Protein AF-A0A1H5JL36-F1 (afdb_monomer)

Secondary structure (DSSP, 8-state):
------SSGGGGT-SSHHHHHHHHHHHHHHHHHHHHHHHHT--HHHHHHHTTS-HHHHHHHHH-S------PPP---------

Sequence (83 aa):
MSKKRFAYVWDAIEDTPAQAENMKLRSALMMALKDHIARTGLSQSEAAKLLGVTQPRISDLIRGKSSESGRAVGAGRSEPAHC

Organism: NCBI:txid1437360

pLDDT: mean 73.44, std 18.33, range [36.72, 93.44]

Nearest PDB structures (foldseek):
  3jca-assembly1_E  TM=5.728E-01  e=2.758E+00  Mouse mammary tumor virus
  8fnp-assembly1_G  TM=5.201E-01  e=4.037E+00  Homo sapiens
  8fnm-assembly1_G  TM=5.200E-01  e=4.301E+00  Homo sapiens
  8fnd-assembly1_G  TM=5.185E-01  e=6.706E+00  Homo sapiens
  7usf-assembly1_A  TM=5.183E-01  e=6.706E+00  Mouse mammary tumor virus

Foldseek 3Di:
DDDDDDPDPLVVPDPDPVVSVVVVVVVVVLVVLLVVCVVVVPDLCRSCVVVVHDSVVSVCSNVDDDPDDDDDDDDDDDDPDDD

InterPro domains:
  IPR001387 Cro/C1-type, helix-turn-helix domain [PS50943] (33-67)
  IPR001387 Cro/C1-type, helix-turn-helix domain [cd00093] (32-67)
  IPR010982 Lambda repressor-like, DNA-binding domain superfamily [G3DSA:1.10.260.40] (13-69)
  IPR010982 Lambda repressor-like, DNA-binding domain superfamily [SSF47413] (19-66)
  IPR039554 HigA2-like, helix-turn-helix domain [PF13744] (14-67)

Solvent-accessible surface area (backbone atoms only — not comparable to full-atom values): 5410 Å² total; per-residue (Å²): 135,86,84,84,84,64,98,43,78,41,69,73,71,42,95,41,72,70,56,19,50,53,50,50,53,52,50,52,51,54,51,53,51,47,51,49,39,60,75,69,67,51,50,54,62,55,47,11,62,76,70,75,48,57,42,68,60,41,48,49,57,69,68,53,93,66,98,70,92,75,78,90,79,87,78,89,76,83,77,81,88,74,134

Radius of gyration: 18.74 Å; Cα contacts (8 Å, |Δi|>4): 35; chains: 1; bounding box: 38×25×73 Å

Mean predicted aligned error: 12.43 Å

Structure (mmCIF, N/CA/C/O backbone):
data_AF-A0A1H5JL36-F1
#
_entry.id   AF-A0A1H5JL36-F1
#
loop_
_atom_site.group_PDB
_atom_site.id
_atom_site.type_symbol
_atom_site.label_atom_id
_atom_site.label_alt_id
_atom_site.label_comp_id
_atom_site.label_asym_id
_atom_site.label_entity_id
_atom_site.label_seq_id
_atom_site.pdbx_PDB_ins_code
_atom_site.Cartn_x
_atom_site.Cartn_y
_atom_site.Cartn_z
_atom_site.occupancy
_atom_site.B_iso_or_equiv
_atom_site.auth_seq_id
_atom_site.auth_comp_id
_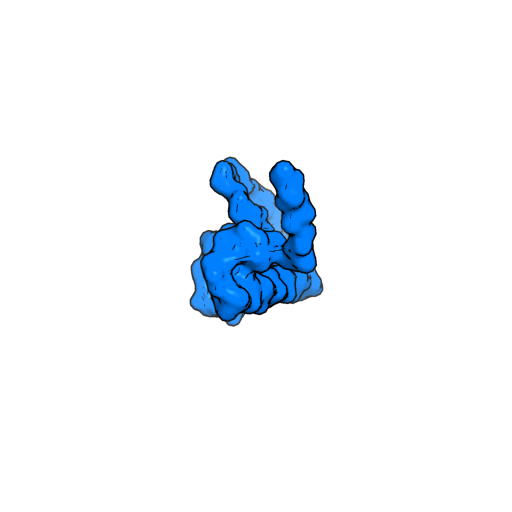atom_site.auth_asym_id
_atom_site.auth_atom_id
_atom_site.pdbx_PDB_model_num
ATOM 1 N N . MET A 1 1 ? 2.776 4.211 -39.099 1.00 36.91 1 MET A N 1
ATOM 2 C CA . MET A 1 1 ? 2.900 4.192 -37.623 1.00 36.91 1 MET A CA 1
ATOM 3 C C . MET A 1 1 ? 2.386 2.856 -37.098 1.00 36.91 1 MET A C 1
ATOM 5 O O . MET A 1 1 ? 1.184 2.627 -37.143 1.00 36.91 1 MET A O 1
ATOM 9 N N . SER A 1 2 ? 3.272 1.942 -36.689 1.00 55.03 2 SER A N 1
ATOM 10 C CA . SER A 1 2 ? 2.867 0.624 -36.170 1.00 55.03 2 SER A CA 1
ATOM 11 C C . SER A 1 2 ? 2.445 0.743 -34.702 1.00 55.03 2 SER A C 1
ATOM 13 O O . SER A 1 2 ? 3.191 1.285 -33.888 1.00 55.03 2 SER A O 1
ATOM 15 N N . LYS A 1 3 ? 1.238 0.274 -34.363 1.00 63.50 3 LYS A N 1
ATOM 16 C CA . LYS A 1 3 ? 0.721 0.272 -32.987 1.00 63.50 3 LYS A CA 1
ATOM 17 C C . LYS A 1 3 ? 1.359 -0.894 -32.226 1.00 63.50 3 LYS A C 1
ATOM 19 O O . LYS A 1 3 ? 0.970 -2.04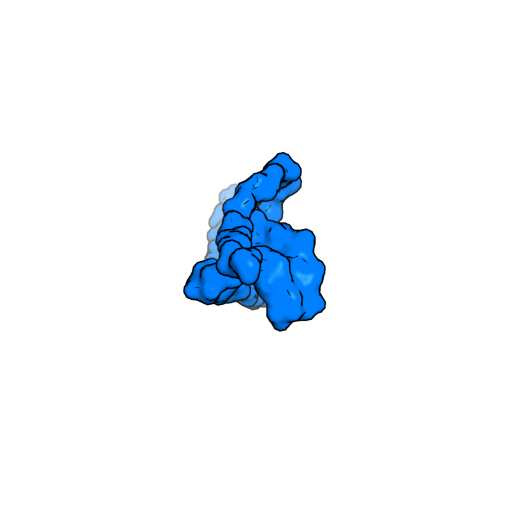1 -32.427 1.00 63.50 3 LYS A O 1
ATOM 24 N N . LYS A 1 4 ? 2.330 -0.610 -31.353 1.00 71.38 4 LYS A N 1
ATOM 25 C CA . LYS A 1 4 ? 2.866 -1.605 -30.410 1.00 71.38 4 LYS A CA 1
ATOM 26 C C . LYS A 1 4 ? 1.827 -1.874 -29.318 1.00 71.38 4 LYS A C 1
ATOM 28 O O . LYS A 1 4 ? 1.336 -0.942 -28.686 1.00 71.38 4 LYS A O 1
ATOM 33 N N . ARG A 1 5 ? 1.471 -3.147 -29.125 1.00 72.06 5 ARG A N 1
ATOM 34 C CA . ARG A 1 5 ? 0.625 -3.612 -28.017 1.00 72.06 5 ARG A CA 1
ATOM 35 C C . ARG A 1 5 ? 1.535 -4.171 -26.933 1.00 72.06 5 ARG A C 1
ATOM 37 O O . ARG A 1 5 ? 2.347 -5.044 -27.220 1.00 72.06 5 ARG A O 1
ATOM 44 N N . PHE A 1 6 ? 1.378 -3.676 -25.715 1.00 68.44 6 PHE A N 1
ATOM 45 C CA . PHE A 1 6 ? 2.119 -4.139 -24.547 1.00 68.44 6 PHE A CA 1
ATOM 46 C C . PHE A 1 6 ? 1.203 -4.982 -23.659 1.00 68.44 6 PHE A C 1
ATOM 48 O O . PHE A 1 6 ? 0.004 -4.710 -23.577 1.00 68.44 6 PHE A O 1
ATOM 55 N N . ALA A 1 7 ? 1.755 -6.016 -23.019 1.00 70.44 7 ALA A N 1
ATOM 56 C CA . ALA A 1 7 ? 1.001 -6.889 -22.116 1.00 70.44 7 ALA A CA 1
ATOM 57 C C . ALA A 1 7 ? 0.646 -6.185 -20.796 1.00 70.44 7 ALA A C 1
ATOM 59 O O . ALA A 1 7 ? -0.379 -6.486 -20.189 1.00 70.44 7 ALA A O 1
ATOM 60 N N . TYR A 1 8 ? 1.462 -5.211 -20.382 1.00 65.12 8 TYR A N 1
ATOM 61 C CA . TYR A 1 8 ? 1.250 -4.423 -19.176 1.00 65.12 8 TYR A CA 1
ATOM 62 C C . TYR A 1 8 ? 1.475 -2.937 -19.446 1.00 65.12 8 TYR A C 1
ATOM 64 O O . TYR A 1 8 ? 2.351 -2.561 -20.221 1.00 65.12 8 TYR A O 1
ATOM 72 N N . VAL A 1 9 ? 0.713 -2.090 -18.750 1.00 71.81 9 VAL A N 1
ATOM 73 C CA . VAL A 1 9 ? 0.787 -0.622 -18.876 1.00 71.81 9 VAL A CA 1
ATOM 74 C C . VAL A 1 9 ? 2.208 -0.103 -18.627 1.00 71.81 9 VAL A C 1
ATOM 76 O O . VAL A 1 9 ? 2.661 0.795 -19.324 1.00 71.81 9 VAL A O 1
ATOM 79 N N . TRP A 1 10 ? 2.937 -0.708 -17.689 1.00 72.38 10 TRP A N 1
ATOM 80 C CA . TRP A 1 10 ? 4.294 -0.288 -17.330 1.00 72.38 10 TRP A CA 1
ATOM 81 C C . TRP A 1 10 ? 5.352 -0.656 -18.375 1.00 72.38 10 TRP A C 1
ATOM 83 O O . TRP A 1 10 ? 6.328 0.068 -18.505 1.00 72.38 10 TRP A O 1
ATOM 93 N N . ASP A 1 11 ? 5.129 -1.696 -19.186 1.00 59.66 11 ASP A N 1
ATOM 94 C CA . ASP A 1 11 ? 6.050 -2.061 -20.278 1.00 59.66 11 ASP A CA 1
ATOM 95 C C . ASP A 1 11 ? 6.037 -1.022 -21.414 1.00 59.66 11 ASP A C 1
ATOM 97 O O . ASP A 1 11 ? 6.913 -1.025 -22.274 1.00 59.66 11 ASP A O 1
ATOM 101 N N . ALA A 1 12 ? 5.019 -0.156 -21.434 1.00 69.88 12 ALA A N 1
ATOM 102 C CA . ALA A 1 12 ? 4.873 0.930 -22.396 1.00 69.88 12 ALA A CA 1
ATOM 103 C C . ALA A 1 12 ? 5.420 2.275 -21.886 1.00 69.88 12 ALA A C 1
ATOM 105 O O . ALA A 1 12 ? 5.548 3.201 -22.683 1.00 69.88 12 ALA A O 1
ATOM 106 N N . ILE A 1 13 ? 5.659 2.400 -20.574 1.00 73.12 13 ILE A N 1
ATOM 107 C CA . ILE A 1 13 ? 5.980 3.671 -19.904 1.00 73.12 13 ILE A CA 1
ATOM 108 C C . ILE A 1 13 ? 7.412 3.675 -19.360 1.00 73.12 13 ILE A C 1
ATOM 110 O O . ILE A 1 13 ? 8.048 4.721 -19.373 1.00 73.12 13 ILE A O 1
ATOM 114 N N . GLU A 1 14 ? 7.911 2.539 -18.873 1.00 81.69 14 GLU A N 1
ATOM 115 C CA . GLU A 1 14 ? 9.227 2.456 -18.238 1.00 81.69 14 GLU A CA 1
ATOM 116 C C . GLU A 1 14 ? 10.339 2.170 -19.255 1.00 81.69 14 GLU A C 1
ATOM 118 O O . GLU A 1 14 ? 10.175 1.362 -20.172 1.00 81.69 14 GLU A O 1
ATOM 123 N N . ASP A 1 15 ? 11.502 2.787 -19.041 1.00 76.00 15 ASP A N 1
ATOM 124 C CA . ASP A 1 15 ? 12.654 2.687 -19.946 1.00 76.00 15 ASP A CA 1
ATOM 125 C C . ASP A 1 15 ? 13.343 1.317 -19.885 1.00 76.00 15 ASP A C 1
ATOM 127 O O . ASP A 1 15 ? 14.028 0.909 -20.827 1.00 76.00 15 ASP A O 1
ATOM 131 N N . THR A 1 16 ? 13.167 0.585 -18.777 1.00 84.56 16 THR A N 1
ATOM 132 C CA . THR A 1 16 ? 13.771 -0.735 -18.581 1.00 84.56 16 THR A CA 1
ATOM 133 C C . THR A 1 16 ? 12.754 -1.790 -18.131 1.00 84.56 16 THR A C 1
ATOM 135 O O . THR A 1 16 ? 11.869 -1.507 -17.315 1.00 84.56 16 THR A O 1
ATOM 138 N N . PRO A 1 17 ? 12.914 -3.056 -18.569 1.00 80.38 17 PRO A N 1
ATOM 139 C CA . PRO A 1 17 ? 12.076 -4.164 -18.104 1.00 80.38 17 PRO A CA 1
ATOM 140 C C . PRO A 1 17 ? 12.092 -4.333 -16.577 1.00 80.38 17 PRO A C 1
ATOM 142 O O . PRO A 1 17 ? 11.058 -4.600 -15.971 1.00 80.38 17 PRO A O 1
ATOM 145 N N . ALA A 1 18 ? 13.244 -4.107 -15.938 1.00 81.38 18 ALA A N 1
ATOM 146 C CA . ALA A 1 18 ? 13.388 -4.209 -14.486 1.00 81.38 18 ALA A CA 1
ATOM 147 C C . ALA A 1 18 ? 12.575 -3.140 -13.730 1.00 81.38 18 ALA A C 1
ATOM 149 O O . ALA A 1 18 ? 12.028 -3.413 -12.659 1.00 81.38 18 ALA A O 1
ATOM 150 N N . GLN A 1 19 ? 12.466 -1.921 -14.267 1.00 78.56 19 GLN A N 1
ATOM 151 C CA . GLN A 1 19 ? 11.582 -0.895 -13.705 1.00 78.56 19 GLN A CA 1
ATOM 152 C C . GLN A 1 19 ? 10.114 -1.283 -13.884 1.00 78.56 19 GLN A C 1
ATOM 154 O O . GLN A 1 19 ? 9.353 -1.231 -12.916 1.00 78.56 19 GLN A O 1
ATOM 159 N N . ALA A 1 20 ? 9.735 -1.766 -15.071 1.00 79.81 20 ALA A N 1
ATOM 160 C CA . ALA A 1 20 ? 8.375 -2.225 -15.332 1.00 79.81 20 ALA A CA 1
ATOM 161 C C . ALA A 1 20 ? 7.953 -3.360 -14.381 1.00 79.81 20 ALA A C 1
ATOM 163 O O . ALA A 1 20 ? 6.860 -3.318 -13.816 1.00 79.81 20 ALA A O 1
ATOM 164 N N . GLU A 1 21 ? 8.819 -4.346 -14.136 1.00 81.06 21 GLU A N 1
ATOM 165 C CA . GLU A 1 21 ? 8.568 -5.430 -13.178 1.00 81.06 21 GLU A CA 1
ATOM 166 C C . GLU A 1 21 ? 8.456 -4.938 -11.734 1.00 81.06 21 GLU A C 1
ATOM 168 O O . GLU A 1 21 ? 7.519 -5.316 -11.026 1.00 81.06 21 GLU A O 1
ATOM 173 N N . ASN A 1 22 ? 9.342 -4.037 -11.305 1.00 82.25 22 ASN A N 1
ATOM 174 C CA . ASN A 1 22 ? 9.243 -3.418 -9.984 1.00 82.25 22 ASN A CA 1
ATOM 175 C C . ASN A 1 22 ? 7.913 -2.671 -9.806 1.00 82.25 22 ASN A C 1
ATOM 177 O O . ASN A 1 22 ? 7.296 -2.747 -8.742 1.00 82.25 22 ASN A O 1
ATOM 181 N N . MET A 1 23 ? 7.436 -1.977 -10.842 1.00 83.44 23 MET A N 1
ATOM 182 C CA . MET A 1 23 ? 6.156 -1.265 -10.807 1.00 83.44 23 MET A CA 1
ATOM 183 C C . MET A 1 23 ? 4.961 -2.220 -10.805 1.00 83.44 23 MET A C 1
ATOM 185 O O . MET A 1 23 ? 4.011 -1.998 -10.049 1.00 83.44 23 MET A O 1
ATOM 189 N N . LYS A 1 24 ? 5.028 -3.332 -11.551 1.00 83.62 24 LYS A N 1
ATOM 190 C CA . LYS A 1 24 ? 4.043 -4.424 -11.460 1.00 83.62 24 LYS A CA 1
ATOM 191 C C . LYS A 1 24 ? 3.975 -4.966 -10.034 1.00 83.62 24 LYS A C 1
ATOM 193 O O . LYS A 1 24 ? 2.894 -4.956 -9.446 1.00 83.62 24 LYS A O 1
ATOM 198 N N . LEU A 1 25 ? 5.112 -5.340 -9.445 1.00 86.44 25 LEU A N 1
ATOM 199 C CA . LEU A 1 25 ? 5.178 -5.902 -8.094 1.00 86.44 25 LEU A CA 1
ATOM 200 C C . LEU A 1 25 ? 4.655 -4.919 -7.039 1.00 86.44 25 LEU A C 1
ATOM 202 O O . LEU A 1 25 ? 3.832 -5.284 -6.200 1.00 86.44 25 LEU A O 1
ATOM 206 N N . ARG A 1 26 ? 5.074 -3.650 -7.116 1.00 84.56 26 ARG A N 1
ATOM 207 C CA . ARG A 1 26 ? 4.580 -2.591 -6.226 1.00 84.56 26 ARG A CA 1
ATOM 208 C C . ARG A 1 26 ? 3.073 -2.406 -6.361 1.00 84.56 26 ARG A C 1
ATOM 210 O O . ARG A 1 26 ? 2.388 -2.322 -5.348 1.00 84.56 26 ARG A O 1
ATOM 217 N N . SER A 1 27 ? 2.539 -2.373 -7.583 1.00 83.25 27 SER A N 1
ATOM 218 C CA . SER A 1 27 ? 1.094 -2.232 -7.788 1.00 83.25 27 SER A CA 1
ATOM 219 C C . SER A 1 27 ? 0.305 -3.424 -7.234 1.00 83.25 27 SER A C 1
ATOM 221 O O . SER A 1 27 ? -0.685 -3.211 -6.536 1.00 83.25 27 SER A O 1
ATOM 223 N N . ALA A 1 28 ? 0.790 -4.652 -7.441 1.00 87.00 28 ALA A N 1
ATOM 224 C CA . ALA A 1 28 ? 0.183 -5.865 -6.901 1.00 87.00 28 ALA A CA 1
ATOM 225 C C . ALA A 1 28 ? 0.174 -5.867 -5.364 1.00 87.00 28 ALA A C 1
ATOM 227 O O . ALA A 1 28 ? -0.855 -6.153 -4.753 1.00 87.00 28 ALA A O 1
ATOM 228 N N . LEU A 1 29 ? 1.283 -5.466 -4.734 1.00 87.88 29 LEU A N 1
ATOM 229 C CA . LEU A 1 29 ? 1.368 -5.325 -3.280 1.00 87.88 29 LEU A CA 1
ATOM 230 C C . LEU A 1 29 ? 0.366 -4.292 -2.746 1.00 87.88 29 LEU A C 1
ATOM 232 O O . LEU A 1 29 ? -0.326 -4.546 -1.762 1.00 87.88 29 LEU A O 1
ATOM 236 N N . MET A 1 30 ? 0.261 -3.133 -3.399 1.00 85.69 30 MET A N 1
ATOM 237 C CA . MET A 1 30 ? -0.689 -2.093 -2.995 1.00 85.69 30 MET A CA 1
ATOM 238 C C . MET A 1 30 ? -2.143 -2.554 -3.135 1.00 85.69 30 MET A C 1
ATOM 240 O O . MET A 1 30 ? -2.955 -2.244 -2.267 1.00 85.69 30 MET A O 1
ATOM 244 N N . MET A 1 31 ? -2.477 -3.318 -4.179 1.00 86.81 31 MET A N 1
ATOM 245 C CA . MET A 1 31 ? -3.807 -3.920 -4.332 1.00 86.81 31 MET A CA 1
ATOM 246 C C . MET A 1 31 ? -4.093 -4.938 -3.224 1.00 86.81 31 MET A C 1
ATOM 248 O O . MET A 1 31 ? -5.108 -4.826 -2.542 1.00 86.81 31 MET A O 1
ATOM 252 N N . ALA A 1 32 ? -3.165 -5.865 -2.973 1.00 89.88 32 ALA A N 1
ATOM 253 C CA . ALA A 1 32 ? -3.313 -6.868 -1.920 1.00 89.88 32 ALA A CA 1
ATOM 254 C C . ALA A 1 32 ? -3.513 -6.230 -0.534 1.00 89.88 32 ALA A C 1
ATOM 256 O O . ALA A 1 32 ? -4.328 -6.705 0.261 1.00 89.88 32 ALA A O 1
ATOM 257 N N . LEU A 1 33 ? -2.811 -5.126 -0.261 1.00 87.50 33 LEU A N 1
ATOM 258 C CA . LEU A 1 33 ? -2.931 -4.384 0.988 1.00 87.50 33 LEU A CA 1
ATOM 259 C C . LEU A 1 33 ? -4.299 -3.706 1.137 1.00 87.50 33 LEU A C 1
A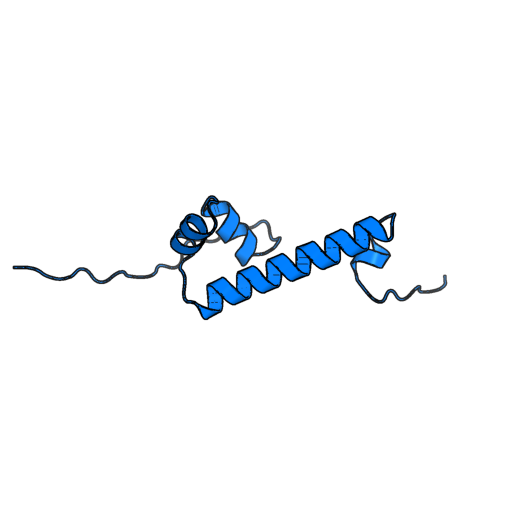TOM 261 O O . LEU A 1 33 ? -4.919 -3.817 2.195 1.00 87.50 33 LEU A O 1
ATOM 265 N N . LYS A 1 34 ? -4.798 -3.048 0.082 1.00 87.00 34 LYS A N 1
ATOM 266 C CA . LYS A 1 34 ? -6.154 -2.471 0.073 1.00 87.00 34 LYS A CA 1
ATOM 267 C C . LYS A 1 34 ? -7.209 -3.535 0.337 1.00 87.00 34 LYS A C 1
ATOM 269 O O . LYS A 1 34 ? -8.072 -3.342 1.190 1.00 87.00 34 LYS A O 1
ATOM 274 N N . ASP A 1 35 ? -7.108 -4.660 -0.361 1.00 88.88 35 ASP A N 1
ATOM 275 C CA . ASP A 1 35 ? -8.067 -5.747 -0.229 1.00 88.88 35 ASP A CA 1
ATOM 276 C C . ASP A 1 35 ? -8.037 -6.356 1.175 1.00 88.88 35 ASP A C 1
ATOM 278 O O . ASP A 1 35 ? -9.077 -6.707 1.727 1.00 88.88 35 ASP A O 1
ATOM 282 N N . HIS A 1 36 ? -6.851 -6.488 1.776 1.00 89.69 36 HIS A N 1
ATOM 283 C CA . HIS A 1 36 ? -6.719 -6.970 3.146 1.00 89.69 36 HIS A CA 1
ATOM 284 C C . HIS A 1 36 ? -7.392 -6.025 4.150 1.00 89.69 36 HIS A C 1
ATOM 286 O O . HIS A 1 36 ? -8.177 -6.490 4.975 1.00 89.69 36 HIS A O 1
ATOM 292 N N . ILE A 1 37 ? -7.150 -4.713 4.047 1.00 86.75 37 ILE A N 1
ATOM 293 C CA . ILE A 1 37 ? -7.794 -3.693 4.893 1.00 86.75 37 ILE A CA 1
ATOM 294 C C . ILE A 1 37 ? -9.322 -3.741 4.736 1.00 86.75 37 ILE A C 1
ATOM 296 O O . ILE A 1 37 ? -10.044 -3.737 5.731 1.00 86.75 37 ILE A O 1
ATOM 300 N N . ALA A 1 38 ? -9.820 -3.855 3.501 1.00 86.75 38 ALA A N 1
ATOM 301 C CA . ALA A 1 38 ? -11.253 -3.938 3.225 1.00 86.75 38 ALA A CA 1
ATOM 302 C C . ALA A 1 38 ? -11.890 -5.217 3.799 1.00 86.75 38 ALA A C 1
ATOM 304 O O . ALA A 1 38 ? -12.932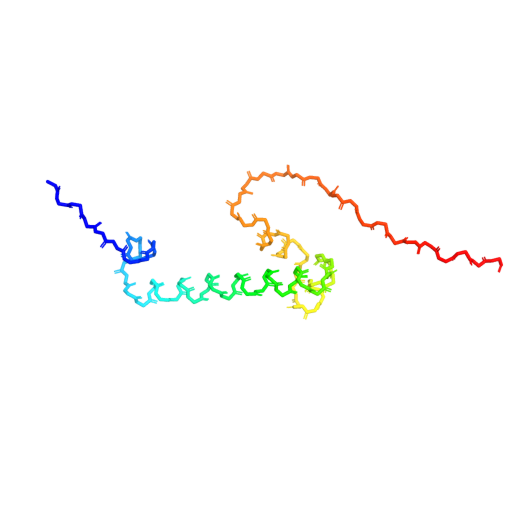 -5.146 4.445 1.00 86.75 38 ALA A O 1
ATOM 305 N N . ARG A 1 39 ? -11.252 -6.382 3.613 1.00 91.56 39 ARG A N 1
ATOM 306 C CA . ARG A 1 39 ? -11.752 -7.678 4.111 1.00 91.56 39 ARG A CA 1
ATOM 307 C C . ARG A 1 39 ? -11.768 -7.777 5.633 1.00 91.56 39 ARG A C 1
ATOM 309 O O . ARG A 1 39 ? -12.622 -8.454 6.188 1.00 91.56 39 ARG A O 1
ATOM 316 N N . THR A 1 40 ? -10.815 -7.134 6.298 1.00 89.44 40 THR A N 1
ATOM 317 C CA . THR A 1 40 ? -10.702 -7.141 7.764 1.00 89.44 40 THR A CA 1
ATOM 318 C C . THR A 1 40 ? -11.589 -6.092 8.435 1.00 89.44 40 THR A C 1
ATOM 320 O O . THR A 1 40 ? -11.697 -6.091 9.657 1.00 89.44 40 THR A O 1
ATOM 323 N N . GLY A 1 41 ? -12.230 -5.207 7.660 1.00 88.62 41 GLY A N 1
ATOM 324 C CA . GLY A 1 41 ? -13.064 -4.130 8.195 1.00 88.62 41 GLY A CA 1
ATOM 325 C C . GLY A 1 41 ? -12.274 -3.077 8.975 1.00 88.62 41 GLY A C 1
ATOM 326 O O . GLY A 1 41 ? -12.860 -2.335 9.760 1.00 88.62 41 GLY A O 1
ATOM 327 N N . LEU A 1 42 ? -10.951 -3.010 8.783 1.00 90.06 42 LEU A N 1
ATOM 328 C CA . LEU A 1 42 ? -10.101 -2.064 9.496 1.00 90.06 42 LEU A CA 1
ATOM 329 C C . LEU A 1 42 ? -10.410 -0.637 9.044 1.00 90.06 42 LEU A C 1
ATOM 331 O O . LEU A 1 42 ? -10.390 -0.317 7.852 1.00 90.06 42 LEU A O 1
ATOM 335 N N . SER A 1 43 ? -10.615 0.258 10.009 1.00 89.38 43 SER A N 1
ATOM 336 C CA . SER A 1 43 ? -10.608 1.687 9.716 1.00 89.38 43 SER A CA 1
ATOM 337 C C . SER A 1 43 ? -9.208 2.136 9.281 1.00 89.38 43 SER A C 1
ATOM 339 O O . SER A 1 43 ? -8.191 1.514 9.598 1.00 89.38 43 SER A O 1
ATOM 341 N N . GLN A 1 44 ? -9.121 3.266 8.574 1.00 88.50 44 GLN A N 1
ATOM 342 C CA . GLN A 1 44 ? -7.836 3.774 8.076 1.00 88.50 44 GLN A CA 1
ATOM 343 C C . GLN A 1 44 ? -6.815 4.023 9.196 1.00 88.50 44 GLN A C 1
ATOM 345 O O . GLN A 1 44 ? -5.617 3.848 8.992 1.00 88.50 44 GLN A O 1
ATOM 350 N N . SER A 1 45 ? -7.278 4.438 10.378 1.00 91.19 45 SER A N 1
ATOM 351 C CA . SER A 1 45 ? -6.425 4.685 11.543 1.00 91.19 45 SER A CA 1
ATOM 352 C C . SER A 1 45 ? -5.927 3.387 12.185 1.00 91.19 45 SER A C 1
ATOM 354 O O . SER A 1 45 ? -4.792 3.343 12.656 1.00 91.19 45 SER A O 1
ATOM 356 N N . GLU A 1 46 ? -6.730 2.323 12.179 1.00 91.75 46 GLU A N 1
ATOM 357 C CA . GLU A 1 46 ? -6.317 0.996 12.650 1.00 91.75 46 GLU A CA 1
ATOM 358 C C . GLU A 1 46 ? -5.316 0.358 11.693 1.00 91.75 46 GLU A C 1
ATOM 360 O O . GLU A 1 46 ? -4.267 -0.106 12.131 1.00 91.75 46 GLU A O 1
ATOM 365 N N . ALA A 1 47 ? -5.580 0.431 10.387 1.00 90.69 47 ALA A N 1
ATOM 366 C CA . ALA A 1 47 ? -4.633 -0.001 9.368 1.00 90.69 47 ALA A CA 1
ATOM 367 C C . ALA A 1 47 ? -3.304 0.770 9.464 1.00 90.69 47 ALA A C 1
ATOM 369 O O . ALA A 1 47 ? -2.241 0.170 9.355 1.00 90.69 47 ALA A O 1
ATOM 370 N N . ALA A 1 48 ? -3.341 2.078 9.734 1.00 92.19 48 ALA A N 1
ATOM 371 C CA . ALA A 1 48 ? -2.139 2.895 9.910 1.00 92.19 48 ALA A CA 1
ATOM 372 C C . ALA A 1 48 ? -1.288 2.430 11.100 1.00 92.19 48 ALA A C 1
ATOM 374 O O . ALA A 1 48 ? -0.082 2.238 10.960 1.00 92.19 48 ALA A O 1
ATOM 375 N N . LYS A 1 49 ? -1.931 2.178 12.248 1.00 93.44 49 LYS A N 1
ATOM 376 C CA . LYS A 1 49 ? -1.268 1.637 13.442 1.00 93.44 49 LYS A CA 1
ATOM 377 C C . LYS A 1 49 ? -0.677 0.253 13.183 1.00 93.44 49 LYS A C 1
ATOM 379 O O . LYS A 1 49 ? 0.474 0.019 13.532 1.00 93.44 49 LYS A O 1
ATOM 384 N N . LEU A 1 50 ? -1.443 -0.634 12.547 1.00 90.00 50 LEU A N 1
ATOM 385 C CA . LEU A 1 50 ? -1.015 -2.000 12.241 1.00 90.00 50 LEU A CA 1
ATOM 386 C C . LEU A 1 50 ? 0.183 -2.027 11.285 1.00 90.00 50 LEU A C 1
ATOM 388 O O . LEU A 1 50 ? 1.098 -2.824 11.454 1.00 90.00 50 LEU A O 1
ATOM 392 N N . LEU A 1 51 ? 0.178 -1.145 10.288 1.00 87.38 51 LEU A N 1
ATOM 393 C CA . LEU A 1 51 ? 1.203 -1.085 9.248 1.00 87.38 51 LEU A CA 1
ATOM 394 C C . LEU A 1 51 ? 2.382 -0.174 9.620 1.00 87.38 51 LEU A C 1
ATOM 396 O O . LEU A 1 51 ? 3.304 -0.031 8.821 1.00 87.38 51 LEU A O 1
ATOM 400 N N . GLY A 1 52 ? 2.361 0.453 10.801 1.00 91.94 52 GLY A N 1
ATOM 401 C CA . GLY A 1 52 ? 3.425 1.349 11.262 1.00 91.94 52 GLY A CA 1
ATOM 402 C C . GLY A 1 52 ? 3.599 2.594 10.388 1.00 91.94 52 GLY A C 1
ATOM 403 O O . GLY A 1 52 ? 4.701 3.128 10.275 1.00 91.94 52 GLY A O 1
ATOM 404 N N . VAL A 1 53 ? 2.528 3.050 9.736 1.00 91.19 53 VAL A N 1
ATOM 405 C CA . VAL A 1 53 ? 2.536 4.229 8.861 1.00 91.19 53 VAL A CA 1
ATOM 406 C C . VAL A 1 53 ? 1.550 5.277 9.357 1.00 91.19 53 VAL A C 1
ATOM 408 O O . VAL A 1 53 ? 0.740 5.048 10.250 1.00 91.19 53 VAL A O 1
ATOM 411 N N . THR A 1 54 ? 1.597 6.463 8.762 1.00 90.94 54 THR A N 1
ATOM 412 C CA . THR A 1 54 ? 0.647 7.525 9.082 1.00 90.94 54 THR A CA 1
ATOM 413 C C . THR A 1 54 ? -0.711 7.264 8.421 1.00 90.94 54 THR A C 1
ATOM 415 O O . THR A 1 54 ? -0.799 6.698 7.328 1.00 90.94 54 THR A O 1
ATOM 418 N N . GLN A 1 55 ? -1.795 7.713 9.058 1.00 89.88 55 GLN A N 1
ATOM 419 C CA . GLN A 1 55 ? -3.144 7.618 8.487 1.00 89.88 55 GLN A CA 1
ATOM 420 C C . GLN A 1 55 ? -3.272 8.290 7.104 1.00 89.88 55 GLN A C 1
ATOM 422 O O . GLN A 1 55 ? -3.888 7.671 6.235 1.00 89.88 55 GLN A O 1
ATOM 427 N N . PRO A 1 56 ? -2.676 9.474 6.826 1.00 89.06 56 PRO A N 1
ATOM 428 C CA . PRO A 1 56 ? -2.690 10.057 5.483 1.00 89.06 56 PRO A CA 1
ATOM 429 C C . PRO A 1 56 ? -2.147 9.105 4.416 1.00 89.06 56 PRO A C 1
ATOM 431 O O . PRO A 1 56 ? -2.742 8.973 3.357 1.00 89.06 56 PRO A O 1
ATOM 434 N N . ARG A 1 57 ? -1.100 8.336 4.729 1.00 86.44 57 ARG A N 1
ATOM 435 C CA . ARG A 1 57 ? -0.506 7.374 3.794 1.00 86.44 57 ARG A CA 1
ATOM 436 C C . ARG A 1 57 ? -1.434 6.195 3.488 1.00 86.44 57 ARG A C 1
ATOM 438 O O . ARG A 1 57 ? -1.439 5.703 2.364 1.00 86.44 57 ARG A O 1
ATOM 445 N N . ILE A 1 58 ? -2.257 5.777 4.452 1.00 89.00 58 ILE A N 1
ATOM 446 C CA . ILE A 1 58 ? -3.334 4.795 4.234 1.00 89.00 58 ILE A CA 1
ATOM 447 C C . ILE A 1 58 ? -4.494 5.402 3.445 1.00 89.00 58 ILE A C 1
ATOM 449 O O . ILE A 1 58 ? -5.044 4.753 2.560 1.00 89.00 58 ILE A O 1
ATOM 453 N N . SER A 1 59 ? -4.857 6.648 3.736 1.00 86.50 59 SER A N 1
ATOM 454 C CA . SER A 1 59 ? -5.870 7.380 2.978 1.00 86.50 59 SER A CA 1
ATOM 455 C C . SER A 1 59 ? -5.470 7.502 1.502 1.00 86.50 59 SER A C 1
ATOM 457 O O . SER A 1 59 ? -6.269 7.180 0.622 1.00 86.50 59 SER A O 1
ATOM 459 N N . ASP A 1 60 ? -4.226 7.896 1.228 1.00 84.44 60 ASP A N 1
ATOM 460 C CA . ASP A 1 60 ? -3.664 8.020 -0.121 1.00 84.44 60 ASP A CA 1
ATOM 461 C C . ASP A 1 60 ? -3.590 6.669 -0.822 1.00 84.44 60 ASP A C 1
ATOM 463 O O . ASP A 1 60 ? -3.945 6.549 -2.000 1.00 84.44 60 ASP A O 1
ATOM 467 N N . LEU A 1 61 ? -3.182 5.635 -0.077 1.00 83.56 61 LEU A N 1
ATOM 468 C CA . LEU A 1 61 ? -3.204 4.263 -0.547 1.00 83.56 61 LEU A CA 1
ATOM 469 C C . LEU A 1 61 ? -4.611 3.905 -1.013 1.00 83.56 61 LEU A C 1
ATOM 471 O O . LEU A 1 61 ? -4.774 3.591 -2.186 1.00 83.56 61 LEU A O 1
ATOM 475 N N . ILE A 1 62 ? -5.623 3.987 -0.146 1.00 83.50 62 ILE A N 1
ATOM 476 C CA . ILE A 1 62 ? -7.000 3.576 -0.448 1.00 83.50 62 ILE A CA 1
ATOM 477 C C . ILE A 1 62 ? -7.569 4.382 -1.618 1.00 83.50 62 ILE A C 1
ATOM 479 O O . ILE A 1 62 ? -8.032 3.768 -2.582 1.00 83.50 62 ILE A O 1
ATOM 483 N N . ARG A 1 63 ? -7.453 5.718 -1.592 1.00 79.81 63 ARG A N 1
ATOM 484 C CA . ARG A 1 63 ? -8.003 6.608 -2.631 1.00 79.81 63 ARG A CA 1
ATOM 485 C C . ARG A 1 63 ? -7.338 6.445 -3.992 1.00 79.81 63 ARG A C 1
ATOM 487 O O . ARG A 1 63 ? -8.024 6.569 -4.992 1.00 79.81 63 ARG A O 1
ATOM 494 N N . GLY A 1 64 ? -6.044 6.121 -4.041 1.00 63.34 64 GLY A N 1
ATOM 495 C CA . GLY A 1 64 ? -5.319 5.847 -5.280 1.00 63.34 64 GLY A CA 1
ATOM 496 C C . GLY A 1 64 ? -5.281 7.025 -6.265 1.00 63.34 64 GLY A C 1
ATOM 497 O O . GLY A 1 64 ? -6.141 7.146 -7.121 1.00 63.34 64 GLY A O 1
ATOM 498 N N . LYS A 1 65 ? -4.199 7.813 -6.243 1.00 55.34 65 LYS A N 1
ATOM 499 C CA . LYS A 1 65 ? -3.775 8.683 -7.367 1.00 55.34 65 LYS A CA 1
ATOM 500 C C . LYS A 1 65 ? -4.775 9.748 -7.872 1.00 55.34 65 LYS A C 1
ATOM 502 O O . LYS A 1 65 ? -4.759 10.058 -9.062 1.00 55.34 65 LYS A O 1
ATOM 507 N N . SER A 1 66 ? -5.591 10.374 -7.026 1.00 38.31 66 SER A N 1
ATOM 508 C CA . SER A 1 66 ? -6.358 11.554 -7.461 1.00 38.31 66 SER A CA 1
ATOM 509 C C . SER A 1 66 ? -6.272 12.682 -6.446 1.00 38.31 66 SER A C 1
ATOM 511 O O . SER A 1 66 ? -6.689 12.560 -5.297 1.00 38.31 66 SER A O 1
ATOM 513 N N . SER A 1 67 ? -5.666 13.771 -6.904 1.00 38.12 67 SER A N 1
ATOM 514 C CA . SER A 1 67 ? -5.634 15.086 -6.290 1.00 38.12 67 SER A CA 1
ATOM 515 C C . SER A 1 67 ? -7.048 15.652 -6.178 1.00 38.12 67 SER A C 1
ATOM 517 O O . SER A 1 67 ? -7.446 1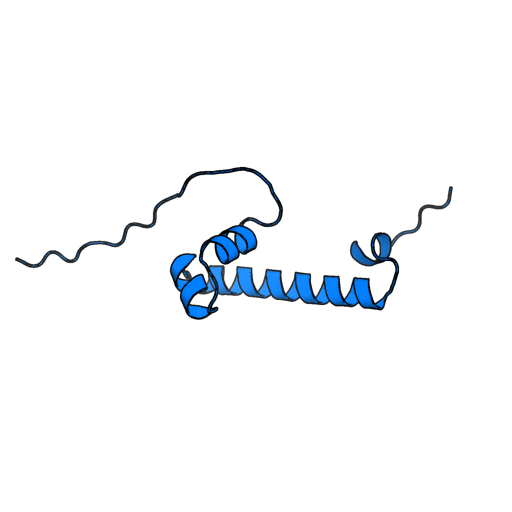6.429 -7.031 1.00 38.12 67 SER A O 1
ATOM 519 N N . GLU A 1 68 ? -7.815 15.282 -5.156 1.00 39.25 68 GLU A N 1
ATOM 520 C CA . GLU A 1 68 ? -8.920 16.132 -4.713 1.00 39.25 68 GLU A CA 1
ATOM 521 C C . GLU A 1 68 ? -9.311 15.839 -3.264 1.00 39.25 68 GLU A C 1
ATOM 523 O O . GLU A 1 68 ? -9.481 14.696 -2.835 1.00 39.25 68 GLU A O 1
ATOM 528 N N . SER A 1 69 ? -9.400 16.918 -2.496 1.00 50.97 69 SER A N 1
ATOM 529 C CA . SER A 1 69 ? -9.787 16.938 -1.094 1.00 50.97 69 SER A CA 1
ATOM 530 C C . SER A 1 69 ? -11.272 16.587 -0.966 1.00 50.97 69 SER A C 1
ATOM 532 O O . SER A 1 69 ? -12.120 17.243 -1.562 1.00 50.97 69 SER A O 1
ATOM 534 N N . GLY A 1 70 ? -11.603 15.560 -0.180 1.00 36.72 70 GLY A N 1
ATOM 535 C CA . GLY A 1 70 ? -12.976 15.073 -0.033 1.00 36.72 70 GLY A CA 1
ATOM 536 C C . GLY A 1 70 ? -13.219 14.421 1.324 1.00 36.72 70 GLY A C 1
ATOM 537 O O . GLY A 1 70 ? -13.049 13.217 1.479 1.00 36.72 70 GLY A O 1
ATOM 538 N N . ARG A 1 71 ? -13.538 15.279 2.297 1.00 38.44 71 ARG A N 1
ATOM 539 C CA . ARG A 1 71 ? -14.326 15.108 3.534 1.00 38.44 71 ARG A CA 1
ATOM 540 C C . ARG A 1 71 ? -14.553 13.681 4.078 1.00 38.44 71 ARG A C 1
ATOM 542 O O . ARG A 1 71 ? -15.113 12.809 3.425 1.00 38.44 71 ARG A O 1
ATOM 549 N N . ALA A 1 72 ? -14.190 13.514 5.350 1.00 42.00 72 ALA A N 1
ATOM 550 C CA . ALA A 1 72 ? -14.456 12.344 6.180 1.00 42.00 72 ALA A CA 1
ATOM 551 C C . ALA A 1 72 ? -15.929 11.899 6.133 1.00 42.00 72 ALA A C 1
ATOM 553 O O . ALA A 1 72 ? -16.830 12.696 6.394 1.00 42.00 72 ALA A O 1
ATOM 554 N N . VAL A 1 73 ? -16.148 10.608 5.873 1.00 44.03 73 VAL A N 1
ATOM 555 C CA . VAL A 1 73 ? -17.393 9.909 6.206 1.00 44.03 73 VAL A CA 1
ATOM 556 C C . VAL A 1 73 ? -17.130 9.136 7.493 1.00 44.03 73 VAL A C 1
ATOM 558 O O . VAL A 1 73 ? -16.177 8.360 7.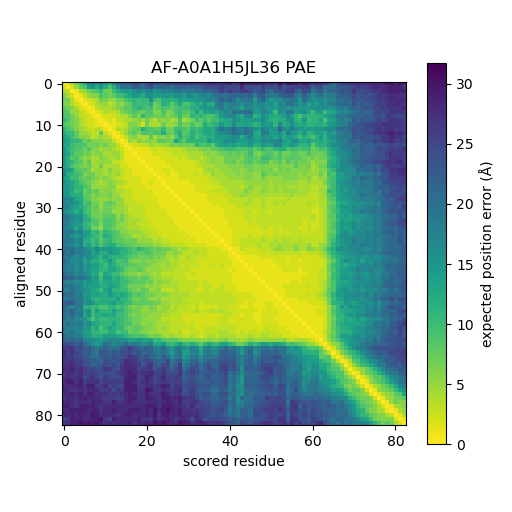581 1.00 44.03 73 VAL A O 1
ATOM 561 N N . GLY A 1 74 ? -17.923 9.454 8.514 1.00 47.06 74 GLY A N 1
ATOM 562 C CA . GLY A 1 74 ? -17.790 8.944 9.869 1.00 47.06 74 GLY A CA 1
ATOM 563 C C . GLY A 1 74 ? -18.007 7.437 9.983 1.00 47.06 74 GLY A C 1
ATOM 564 O O . GLY A 1 74 ? -18.796 6.842 9.257 1.00 47.06 74 GLY A O 1
ATOM 565 N N . ALA A 1 75 ? -17.334 6.849 10.967 1.00 44.56 75 ALA A N 1
ATOM 566 C CA . ALA A 1 75 ? -17.725 5.585 11.564 1.00 44.56 75 ALA A CA 1
ATOM 567 C C . ALA A 1 75 ? -17.974 5.872 13.046 1.00 44.56 75 ALA A C 1
ATOM 569 O O . ALA A 1 75 ? -17.042 6.183 13.791 1.00 44.56 75 ALA A O 1
ATOM 570 N N . GLY A 1 76 ? -19.249 5.848 13.438 1.00 48.88 76 GLY A N 1
ATOM 571 C CA . GLY A 1 76 ? -19.659 5.941 14.829 1.00 48.88 76 GLY A CA 1
ATOM 572 C C . GLY A 1 76 ? -19.050 4.791 15.623 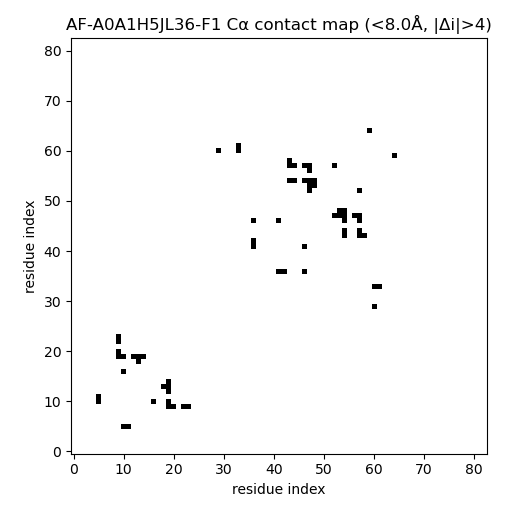1.00 48.88 76 GLY A C 1
ATOM 573 O O . GLY A 1 76 ? -19.227 3.625 15.275 1.00 48.88 76 GLY A O 1
ATOM 574 N N . ARG A 1 77 ? -18.325 5.127 16.690 1.00 48.59 77 ARG A N 1
ATOM 575 C CA . ARG A 1 77 ? -18.115 4.210 17.807 1.00 48.59 77 ARG A CA 1
ATOM 576 C C . ARG A 1 77 ? -19.143 4.561 18.859 1.00 48.59 77 ARG A C 1
ATOM 578 O O . ARG A 1 77 ? -19.092 5.641 19.433 1.00 48.59 77 ARG A O 1
ATOM 585 N N . SER A 1 78 ? -20.072 3.639 19.043 1.00 47.12 78 SER A N 1
ATOM 586 C CA . SER A 1 78 ? -21.002 3.571 20.156 1.00 47.12 78 SER A CA 1
ATOM 587 C C . SER A 1 78 ? -20.256 3.780 21.478 1.00 47.12 78 SER A C 1
ATOM 589 O O . SER A 1 78 ? -19.325 3.034 21.790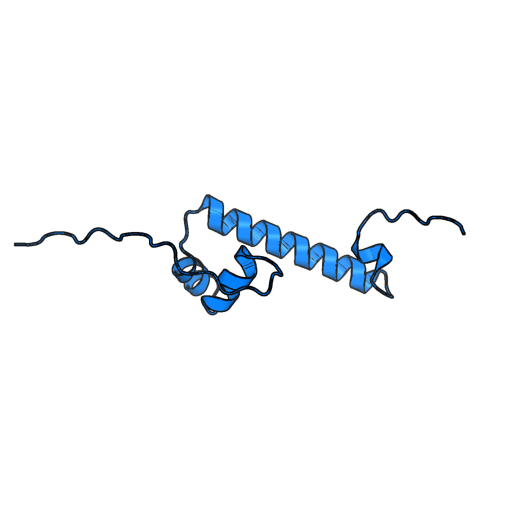 1.00 47.12 78 SER A O 1
ATOM 591 N N . GLU A 1 79 ? -20.657 4.797 22.235 1.00 40.50 79 GLU A N 1
ATOM 592 C CA . GLU A 1 79 ? -20.354 4.920 23.661 1.00 40.50 79 GLU A CA 1
ATOM 593 C C . GLU A 1 79 ? -21.011 3.753 24.414 1.00 40.50 79 GLU A C 1
ATOM 595 O O . GLU A 1 79 ? -22.191 3.474 24.176 1.00 40.50 79 GLU A O 1
ATOM 600 N N . PRO A 1 80 ? -20.322 3.067 25.340 1.00 54.41 80 PRO A N 1
ATOM 601 C CA . PRO A 1 80 ? -21.022 2.313 26.357 1.00 54.41 80 PRO A CA 1
ATOM 602 C C . PRO A 1 80 ? -21.499 3.297 27.427 1.00 54.41 80 PRO A C 1
ATOM 604 O O . PRO A 1 80 ? -20.702 3.925 28.124 1.00 54.41 80 PRO A O 1
ATOM 607 N N . ALA A 1 81 ? -22.819 3.415 27.541 1.00 49.19 81 ALA A N 1
ATOM 608 C CA . ALA A 1 81 ? -23.4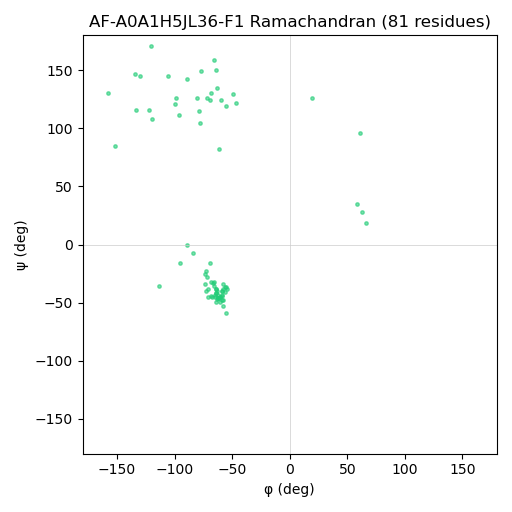64 3.976 28.711 1.00 49.19 81 ALA A CA 1
ATOM 609 C C . ALA A 1 81 ? -22.998 3.201 29.952 1.00 49.19 81 ALA A C 1
ATOM 611 O O . ALA A 1 81 ? -23.230 1.997 30.062 1.00 49.19 81 ALA A O 1
ATOM 612 N N . HIS A 1 82 ? -22.360 3.899 30.881 1.00 48.81 82 HIS A N 1
ATOM 613 C CA . HIS A 1 82 ? -22.252 3.464 32.263 1.00 48.81 82 HIS A CA 1
ATOM 614 C C . HIS A 1 82 ? -22.858 4.563 33.133 1.00 48.81 82 HIS A C 1
ATOM 616 O O . HIS A 1 82 ? -22.393 5.703 33.110 1.00 48.81 82 HIS A O 1
ATOM 622 N N . CYS A 1 83 ? -23.950 4.202 33.813 1.00 38.75 83 CYS A N 1
ATOM 623 C CA . CYS A 1 83 ? -24.440 4.891 35.003 1.00 38.75 83 CYS A CA 1
ATOM 624 C C . CYS A 1 83 ? -23.397 4.848 36.122 1.00 38.75 83 CYS A C 1
ATOM 626 O O . CYS A 1 83 ? -22.636 3.852 36.174 1.00 38.75 83 CYS A O 1
#